Protein AF-A0A9D3LTU6-F1 (afdb_monomer)

InterPro domains:
  IPR007110 Immunoglobulin-like domain [PS50835] (1-86)
  IPR013106 Immunoglobulin V-set domain [PF07686] (2-85)
  IPR013783 Immunoglobulin-like fold [G3DSA:2.60.40.10] (1-86)
  IPR036179 Immunoglobulin-like domain superfamily [SSF48726] (2-85)
  IPR051713 T-cell Activation and Immune Regulation Protein [PTHR25466] (2-85)

Radius of gyration: 12.84 Å; Cα contacts (8 Å, |Δi|>4): 162; chains: 1; bounding box: 32×22×31 Å

Mean predicted aligned error: 3.11 Å

Organism: Anguilla anguilla (NCBI:txid7936)

Secondary structure (DSSP, 8-state):
------TT--EEE--B-SS---GGG-EEEEE-TTT--EEEEEETTEE-GGGS-TTTTTTEEE-HHHHTTTB--EEE-S--GGG---

pLDDT: mean 93.76, std 4.8, range [71.81, 98.38]

Nearest PDB structures (foldseek):
  4gos-assembly1_A  TM=8.981E-01  e=1.557E-05  Homo sapiens
  1pkq-assembly2_J  TM=8.766E-01  e=1.662E-05  Rattus norvegicus
  4f9p-assembly1_B  TM=8.494E-01  e=1.557E-05  Homo sapiens
  3csp-assembly1_A  TM=8.679E-01  e=1.892E-05  Rattus norvegicus
  7yds-assembly1_A  TM=8.516E-01  e=2.298E-05  Homo sapiens

Foldseek 3Di:
DDDDDDAQAKDKAWDFDQDQDDLQCDWDFDAAPPPRATLWIRHRLDTCLVSHDPVNRPQKDFPSVCVRNGTGIIMGGRDDPVPPHD

Structure (mmCIF, N/CA/C/O backbone):
data_AF-A0A9D3LTU6-F1
#
_entry.id   AF-A0A9D3LTU6-F1
#
loop_
_atom_site.group_PDB
_atom_site.id
_atom_site.type_symbol
_atom_site.label_atom_id
_atom_site.label_alt_id
_atom_site.label_comp_id
_atom_site.label_asym_id
_atom_site.label_entity_id
_atom_site.label_seq_id
_atom_site.pdbx_PDB_ins_code
_atom_site.Cartn_x
_atom_site.Cartn_y
_atom_site.Cartn_z
_atom_site.occupancy
_atom_site.B_iso_or_equiv
_atom_site.auth_seq_id
_atom_site.auth_comp_id
_atom_site.auth_asym_id
_atom_site.auth_atom_id
_atom_site.pdbx_PDB_model_num
ATOM 1 N N . MET A 1 1 ? -17.463 -4.406 -9.526 1.00 71.81 1 MET A N 1
ATOM 2 C CA . MET A 1 1 ? -18.021 -5.296 -8.483 1.00 71.81 1 MET A CA 1
ATOM 3 C C . MET A 1 1 ? -17.252 -5.022 -7.202 1.00 71.81 1 MET A C 1
ATOM 5 O O . MET A 1 1 ? -16.032 -4.975 -7.293 1.00 71.81 1 MET A O 1
ATOM 9 N N . PRO A 1 2 ? -17.914 -4.757 -6.064 1.00 85.88 2 PRO A N 1
ATOM 10 C CA . PRO A 1 2 ? -17.215 -4.473 -4.815 1.00 85.88 2 PRO A CA 1
ATOM 11 C C . PRO A 1 2 ? -16.560 -5.741 -4.260 1.00 85.88 2 PRO A C 1
ATOM 13 O O . PRO A 1 2 ? -17.108 -6.838 -4.393 1.00 85.88 2 PRO A O 1
ATOM 16 N N . LEU A 1 3 ? -15.404 -5.580 -3.621 1.00 89.56 3 LEU A N 1
ATOM 17 C CA . LEU A 1 3 ? -14.735 -6.656 -2.904 1.00 89.56 3 LEU A CA 1
ATOM 18 C C . LEU A 1 3 ? -15.358 -6.793 -1.511 1.00 89.56 3 LEU A C 1
ATOM 20 O O . LEU A 1 3 ? -15.451 -5.816 -0.770 1.00 89.56 3 LEU A O 1
ATOM 24 N N . VAL A 1 4 ? -15.810 -7.997 -1.164 1.00 93.56 4 VAL A N 1
ATOM 25 C CA . VAL A 1 4 ? -16.422 -8.285 0.140 1.00 93.56 4 VAL A CA 1
ATOM 26 C C . VAL A 1 4 ? -15.459 -9.152 0.935 1.00 93.56 4 VAL A C 1
ATOM 28 O O . VAL A 1 4 ? -15.067 -10.222 0.477 1.00 93.56 4 VAL A O 1
ATOM 31 N N . VAL A 1 5 ? -15.084 -8.687 2.125 1.00 94.62 5 VAL A N 1
ATOM 32 C CA . VAL A 1 5 ? -14.126 -9.363 3.001 1.00 94.62 5 VAL A CA 1
ATOM 33 C C . VAL A 1 5 ? -14.643 -9.444 4.425 1.00 94.62 5 VAL A C 1
ATOM 35 O O . VAL A 1 5 ? -15.308 -8.538 4.922 1.00 94.62 5 VAL A O 1
ATOM 38 N N . GLN A 1 6 ? -14.338 -10.567 5.072 1.00 96.69 6 GLN A N 1
ATOM 39 C CA . GLN A 1 6 ? -14.639 -10.784 6.476 1.00 96.69 6 GLN A CA 1
ATOM 40 C C . GLN A 1 6 ? -13.732 -9.918 7.359 1.00 96.69 6 GLN A C 1
ATOM 42 O O . GLN A 1 6 ? -12.525 -9.834 7.132 1.00 96.69 6 GLN A O 1
ATOM 47 N N . LEU A 1 7 ? -14.300 -9.327 8.410 1.00 96.69 7 LEU A N 1
ATOM 48 C CA . LEU A 1 7 ? -13.525 -8.601 9.415 1.00 96.69 7 LEU A CA 1
ATOM 49 C C . LEU A 1 7 ? -12.438 -9.497 10.034 1.00 96.69 7 LEU A C 1
ATOM 51 O O . LEU A 1 7 ? -12.648 -10.692 10.258 1.00 96.69 7 LEU A O 1
ATOM 55 N N . GLY A 1 8 ? -11.268 -8.913 10.280 1.00 96.81 8 GLY A N 1
ATOM 56 C CA . GLY A 1 8 ? -10.066 -9.589 10.768 1.00 96.81 8 GLY A CA 1
ATOM 57 C C . GLY A 1 8 ? -9.284 -10.365 9.702 1.00 96.81 8 GLY A C 1
ATOM 58 O O . GLY A 1 8 ? -8.135 -10.733 9.942 1.00 96.81 8 GLY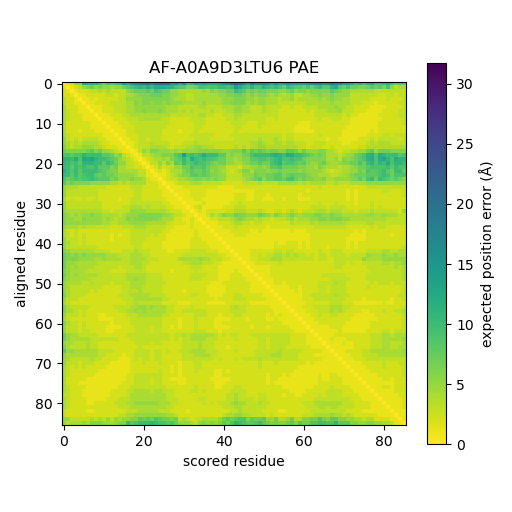 A O 1
ATOM 59 N N . ALA A 1 9 ? -9.852 -10.598 8.513 1.00 97.50 9 ALA A N 1
ATOM 60 C CA . ALA A 1 9 ? -9.147 -11.279 7.431 1.00 97.50 9 ALA A CA 1
ATOM 61 C C . ALA A 1 9 ? -8.132 -10.354 6.736 1.00 97.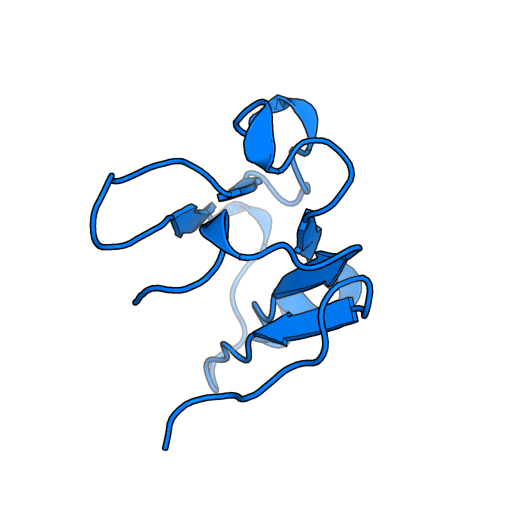50 9 ALA A C 1
ATOM 63 O O . ALA A 1 9 ? -8.041 -9.158 7.017 1.00 97.50 9 ALA A O 1
ATOM 64 N N . SER A 1 10 ? -7.348 -10.928 5.824 1.00 97.50 10 SER A N 1
ATOM 65 C CA . SER A 1 10 ? -6.483 -10.168 4.918 1.00 97.50 10 SER A CA 1
ATOM 66 C C . SER A 1 10 ? -7.072 -10.161 3.513 1.00 97.50 10 SER A C 1
ATOM 68 O O . SER A 1 10 ? -7.709 -11.129 3.100 1.00 97.50 10 SER A O 1
ATOM 70 N N . VAL A 1 11 ? -6.839 -9.081 2.778 1.00 96.88 11 VAL A N 1
ATOM 71 C CA . VAL A 1 11 ? -7.364 -8.870 1.431 1.00 96.88 11 VAL A CA 1
ATOM 72 C C . VAL A 1 11 ? -6.287 -8.321 0.512 1.00 96.88 11 VAL A C 1
ATOM 74 O O . VAL A 1 11 ? -5.453 -7.532 0.942 1.00 96.88 11 VAL A O 1
ATOM 77 N N . THR A 1 12 ? -6.309 -8.729 -0.756 1.00 97.38 12 THR A N 1
ATOM 78 C CA . THR A 1 12 ? -5.493 -8.098 -1.798 1.00 97.38 12 THR A CA 1
ATOM 79 C C . THR A 1 12 ? -6.372 -7.178 -2.628 1.00 97.38 12 THR A C 1
ATOM 81 O O . THR A 1 12 ? -7.337 -7.634 -3.240 1.00 97.38 12 THR A O 1
ATOM 84 N N . LEU A 1 13 ? -6.039 -5.891 -2.631 1.00 96.00 13 LEU A N 1
ATOM 85 C CA . LEU A 1 13 ? -6.648 -4.883 -3.485 1.00 96.00 13 LEU A CA 1
ATOM 86 C C . LEU A 1 13 ? -5.867 -4.860 -4.805 1.00 96.00 13 LEU A C 1
ATOM 88 O O . LEU A 1 13 ? -4.692 -4.482 -4.795 1.00 96.00 13 LEU A O 1
ATOM 92 N N . PRO A 1 14 ? -6.459 -5.326 -5.918 1.00 95.56 14 PRO A N 1
ATOM 93 C CA . PRO A 1 14 ? -5.736 -5.460 -7.170 1.00 95.56 14 PRO A CA 1
ATOM 94 C C . PRO A 1 14 ? -5.482 -4.092 -7.806 1.00 95.56 14 PRO A C 1
ATOM 96 O O . PRO A 1 14 ? -6.388 -3.268 -7.910 1.00 95.56 14 PRO A O 1
ATOM 99 N N . CYS A 1 15 ? -4.257 -3.874 -8.273 1.00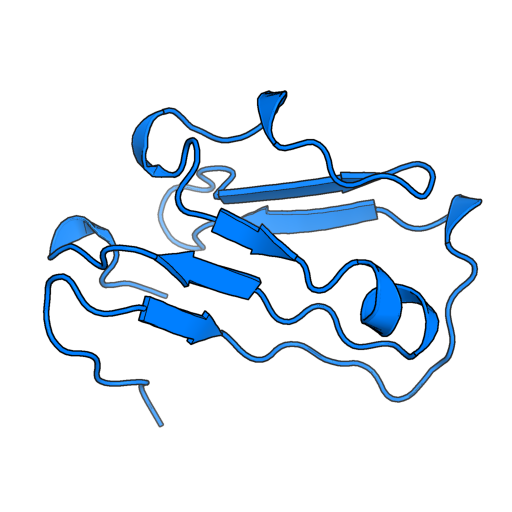 94.50 15 CYS A N 1
ATOM 100 C CA . CYS A 1 15 ? -3.900 -2.755 -9.140 1.00 94.50 15 CYS A CA 1
ATOM 101 C C . CYS A 1 15 ? -2.736 -3.188 -10.027 1.00 94.50 15 CYS A C 1
ATOM 103 O O . CYS A 1 15 ? -1.728 -3.684 -9.523 1.00 94.50 15 CYS A O 1
ATOM 105 N N . SER A 1 16 ? -2.872 -3.041 -11.341 1.00 94.50 16 SER A N 1
ATOM 106 C CA . SER A 1 16 ? -1.824 -3.430 -12.279 1.00 94.50 16 SER A CA 1
ATOM 107 C C . SER A 1 16 ? -1.867 -2.617 -13.562 1.00 94.50 16 SER A C 1
ATOM 109 O O . SER A 1 16 ? -2.921 -2.126 -13.966 1.00 94.50 16 SER A O 1
ATOM 111 N N . VAL A 1 17 ? -0.717 -2.525 -14.219 1.00 92.62 17 VAL A N 1
ATOM 112 C CA . VAL A 1 17 ? -0.551 -1.977 -15.565 1.00 92.62 17 VAL A CA 1
ATOM 113 C C . VAL A 1 17 ? 0.217 -2.980 -16.418 1.00 92.62 17 VAL A C 1
ATOM 115 O O . VAL A 1 17 ? 1.068 -3.706 -15.912 1.00 92.62 17 VAL A O 1
ATOM 118 N N . ASP A 1 18 ? -0.051 -2.996 -17.721 1.00 89.88 18 ASP A N 1
ATOM 119 C CA . ASP A 1 18 ? 0.567 -3.959 -18.646 1.00 89.88 18 ASP A CA 1
ATOM 120 C C . ASP A 1 18 ? 1.978 -3.548 -19.104 1.00 89.88 18 ASP A C 1
ATOM 122 O O . ASP A 1 18 ? 2.593 -4.199 -19.951 1.00 89.88 18 ASP A O 1
ATOM 126 N N . THR A 1 19 ? 2.501 -2.444 -18.573 1.00 84.06 19 THR A N 1
ATOM 127 C CA . THR A 1 19 ? 3.785 -1.873 -18.967 1.00 84.06 19 THR A CA 1
ATOM 128 C C . THR A 1 19 ? 4.826 -2.033 -17.860 1.00 84.06 19 THR A C 1
ATOM 130 O O . THR A 1 19 ? 4.620 -1.562 -16.740 1.00 84.06 19 THR A O 1
ATOM 133 N N . PRO A 1 20 ?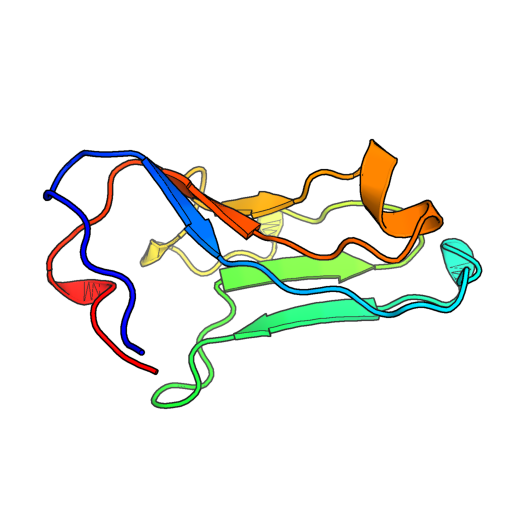 5.989 -2.642 -18.159 1.00 80.00 20 PRO A N 1
ATOM 134 C CA . PRO A 1 20 ? 7.132 -2.603 -17.258 1.00 80.00 20 PRO A CA 1
ATOM 135 C C . PRO A 1 20 ? 7.563 -1.159 -17.014 1.00 80.00 20 PRO A C 1
ATOM 137 O O . PRO A 1 20 ? 7.627 -0.351 -17.945 1.00 80.00 20 PRO A O 1
ATOM 140 N N . LEU A 1 21 ? 7.880 -0.841 -15.762 1.00 83.00 21 LEU A N 1
ATOM 141 C CA . LEU A 1 21 ? 8.205 0.516 -15.342 1.00 83.00 21 LEU A CA 1
ATOM 142 C C . LEU A 1 21 ? 9.534 0.533 -14.568 1.00 83.00 21 LEU A C 1
ATOM 144 O O . LEU A 1 21 ? 9.777 -0.339 -13.729 1.00 83.00 21 LEU A O 1
ATOM 148 N N . PRO A 1 22 ? 10.422 1.506 -14.837 1.00 85.06 22 PRO A N 1
ATOM 149 C CA . PRO A 1 22 ? 11.700 1.612 -14.143 1.00 85.06 22 PRO A CA 1
ATOM 150 C C . PRO A 1 22 ? 11.492 1.997 -12.670 1.00 85.06 22 PRO A C 1
ATOM 152 O O . PRO A 1 22 ? 11.073 3.111 -12.370 1.00 85.06 22 PRO A O 1
ATOM 155 N N . LEU A 1 23 ? 11.842 1.091 -11.748 1.00 85.00 23 LEU A N 1
ATOM 156 C CA . LEU A 1 23 ? 11.605 1.241 -10.300 1.00 85.00 23 LEU A CA 1
ATOM 157 C C . LEU A 1 23 ? 12.128 2.555 -9.700 1.00 85.00 23 LEU A C 1
ATOM 159 O O . LEU A 1 23 ? 11.491 3.122 -8.820 1.00 85.00 23 LEU A O 1
ATOM 163 N N . HIS A 1 24 ? 13.271 3.045 -10.180 1.00 83.88 24 HIS A N 1
ATOM 164 C CA . HIS A 1 24 ? 13.914 4.252 -9.655 1.00 83.88 24 HIS A CA 1
ATOM 165 C C . HIS A 1 24 ? 13.180 5.554 -10.016 1.00 83.88 24 HIS A C 1
ATOM 167 O O . HIS A 1 24 ? 13.440 6.578 -9.396 1.00 83.88 24 HIS A O 1
ATOM 173 N N . LEU A 1 25 ? 12.277 5.530 -11.004 1.00 85.12 25 LEU A N 1
ATOM 174 C CA . LEU A 1 25 ? 11.442 6.679 -11.385 1.00 85.12 25 LEU A CA 1
ATOM 175 C C . LEU A 1 25 ? 10.005 6.548 -10.870 1.00 85.12 25 LEU A C 1
ATOM 177 O O . LEU A 1 25 ? 9.176 7.413 -11.145 1.00 85.12 25 LEU A O 1
ATOM 181 N N . LEU A 1 26 ? 9.690 5.447 -10.184 1.00 91.44 26 LEU A N 1
ATOM 182 C CA . LEU A 1 26 ? 8.336 5.142 -9.762 1.00 91.44 26 LEU A CA 1
ATOM 183 C C . LEU A 1 26 ? 8.037 5.697 -8.379 1.00 91.44 26 LEU A C 1
ATOM 185 O O . LEU A 1 26 ? 8.763 5.467 -7.412 1.00 91.44 26 LEU A O 1
ATOM 189 N N . GLU A 1 27 ? 6.877 6.332 -8.302 1.00 94.44 27 GLU A N 1
ATOM 190 C CA . GLU A 1 27 ? 6.185 6.635 -7.066 1.00 94.44 27 GLU A CA 1
ATOM 191 C C . GLU A 1 27 ? 4.785 6.029 -7.153 1.00 94.44 27 GLU A C 1
ATOM 193 O O . GLU A 1 27 ? 4.030 6.308 -8.085 1.00 94.44 27 GLU A O 1
ATOM 198 N N . VAL A 1 28 ? 4.444 5.173 -6.194 1.00 94.94 28 VAL A N 1
ATOM 199 C CA . VAL A 1 28 ? 3.139 4.518 -6.114 1.00 94.94 28 VAL A CA 1
ATOM 200 C C . VAL A 1 28 ? 2.542 4.817 -4.754 1.00 94.94 28 VAL A C 1
ATOM 202 O O . VAL A 1 28 ? 3.116 4.487 -3.715 1.00 94.94 28 VAL 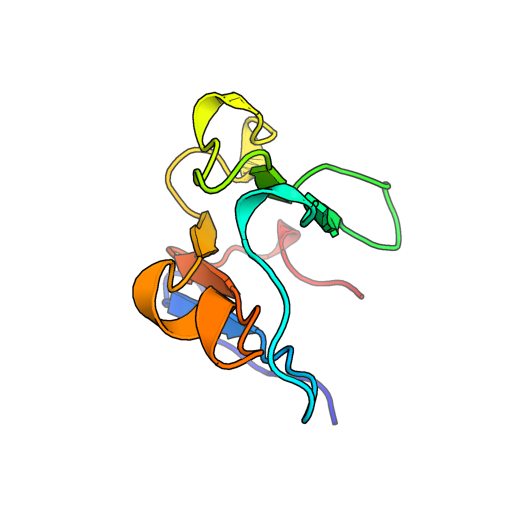A O 1
ATOM 205 N N . GLN A 1 29 ? 1.362 5.426 -4.769 1.00 96.81 29 GLN A N 1
ATOM 206 C CA . GLN A 1 29 ? 0.638 5.789 -3.562 1.00 96.81 29 GLN A CA 1
ATOM 207 C C . GLN A 1 29 ? -0.702 5.070 -3.534 1.00 96.81 29 GLN A C 1
ATOM 209 O O . GLN A 1 29 ? -1.529 5.258 -4.424 1.00 96.81 29 GLN A O 1
ATOM 214 N N . TRP A 1 30 ? -0.940 4.299 -2.478 1.00 97.25 30 TRP A N 1
ATOM 215 C CA . TRP A 1 30 ? -2.293 3.889 -2.127 1.00 97.25 30 TRP A CA 1
ATOM 216 C C . TRP A 1 30 ? -2.869 4.914 -1.168 1.00 97.25 30 TRP A C 1
ATOM 218 O O . TRP A 1 30 ? -2.337 5.127 -0.077 1.00 97.25 30 TRP A O 1
ATOM 228 N N . ARG A 1 31 ? -3.959 5.553 -1.580 1.00 96.50 31 ARG A N 1
ATOM 229 C CA . ARG A 1 31 ? -4.696 6.517 -0.769 1.00 96.50 31 ARG A CA 1
ATOM 230 C C . ARG A 1 31 ? -6.160 6.137 -0.759 1.00 96.50 31 ARG A C 1
ATOM 232 O O . ARG A 1 31 ? -6.659 5.631 -1.759 1.00 96.50 31 ARG A O 1
ATOM 239 N N . ARG A 1 32 ? -6.837 6.418 0.350 1.00 94.75 32 ARG A N 1
ATOM 240 C CA . ARG A 1 32 ? -8.297 6.398 0.339 1.00 94.75 32 ARG A CA 1
ATOM 241 C C . ARG A 1 32 ? -8.815 7.535 -0.525 1.00 94.75 32 ARG A C 1
ATOM 243 O O . ARG A 1 32 ? -8.288 8.648 -0.434 1.00 94.75 32 ARG A O 1
ATOM 250 N N . GLU A 1 33 ? -9.836 7.268 -1.325 1.00 92.19 33 GLU A N 1
ATOM 251 C CA . GLU A 1 33 ? -10.416 8.290 -2.195 1.00 92.19 33 GLU A CA 1
ATOM 252 C C . GLU A 1 33 ? -11.180 9.350 -1.386 1.00 92.19 33 GLU A C 1
ATOM 254 O O . GLU A 1 33 ? -11.105 10.539 -1.685 1.00 92.19 33 GLU A O 1
ATOM 259 N N . ASP A 1 34 ? -11.863 8.938 -0.318 1.00 91.69 34 ASP A N 1
ATOM 260 C CA . ASP A 1 34 ? -12.734 9.795 0.490 1.00 91.69 34 ASP A CA 1
ATOM 261 C C . ASP A 1 34 ? -11.980 10.770 1.410 1.00 91.69 34 ASP A C 1
ATOM 263 O O . ASP A 1 34 ? -12.358 11.936 1.531 1.00 91.69 34 ASP A O 1
ATOM 267 N N . SER A 1 35 ? -10.914 10.311 2.063 1.00 93.25 35 SER A N 1
ATOM 268 C CA . SER A 1 35 ? -10.162 11.094 3.048 1.00 93.25 35 SER A CA 1
ATOM 269 C C . SER A 1 35 ? -8.789 11.551 2.556 1.00 93.25 35 SER A C 1
ATOM 271 O O . SER A 1 35 ? -8.125 12.342 3.230 1.00 93.25 35 SER A O 1
ATOM 273 N N . GLY A 1 36 ? -8.304 11.010 1.434 1.00 94.12 36 GLY A N 1
ATOM 274 C CA . GLY A 1 36 ? -6.924 11.190 0.984 1.00 94.12 36 GLY A CA 1
ATOM 275 C C . GLY A 1 36 ? -5.882 10.560 1.917 1.00 94.12 36 GLY A C 1
ATOM 276 O O . GLY A 1 36 ? -4.687 10.813 1.754 1.00 94.12 36 GLY A O 1
ATOM 277 N N . THR A 1 37 ? -6.303 9.758 2.906 1.00 96.00 37 THR A N 1
ATOM 278 C CA . THR A 1 37 ? -5.400 9.123 3.873 1.00 96.00 37 THR A CA 1
ATOM 279 C C . THR A 1 37 ? -4.422 8.205 3.154 1.00 96.00 37 THR A C 1
ATOM 281 O O . THR A 1 37 ? -4.834 7.310 2.416 1.00 96.00 37 THR A O 1
ATOM 284 N N . LEU A 1 38 ? -3.126 8.410 3.401 1.00 97.50 38 LEU A N 1
ATOM 285 C CA . LEU A 1 38 ? -2.065 7.579 2.848 1.00 97.50 38 LEU A CA 1
ATOM 286 C C . LEU A 1 38 ? -2.073 6.200 3.518 1.00 97.50 38 LEU A C 1
ATOM 288 O O . LEU A 1 38 ? -1.805 6.067 4.715 1.00 97.50 38 LEU A O 1
ATOM 292 N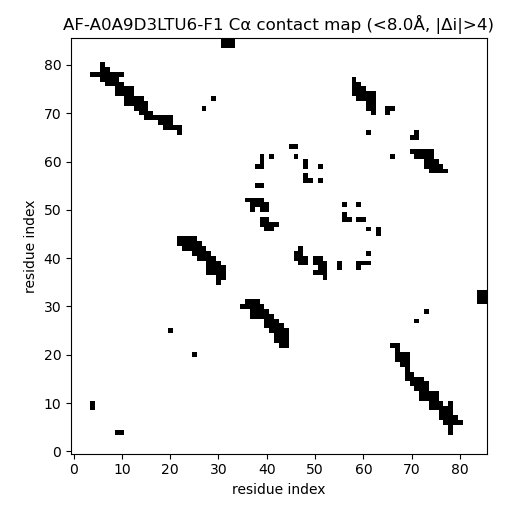 N . VAL A 1 39 ? -2.401 5.185 2.724 1.00 97.56 39 VAL A N 1
ATOM 293 C CA . VAL A 1 39 ? -2.445 3.780 3.135 1.00 97.56 39 VAL A CA 1
ATOM 294 C C . VAL A 1 39 ? -1.056 3.170 3.038 1.00 97.56 39 VAL A C 1
ATOM 296 O O . VAL A 1 39 ? -0.622 2.513 3.978 1.00 97.56 39 VAL A O 1
ATOM 299 N N . HIS A 1 40 ? -0.359 3.384 1.916 1.00 98.00 40 HIS A N 1
ATOM 300 C CA . HIS A 1 40 ? 1.020 2.934 1.731 1.00 98.00 40 HIS A CA 1
ATOM 301 C C . HIS A 1 40 ? 1.735 3.695 0.609 1.00 98.00 40 HIS A C 1
ATOM 303 O O . HIS A 1 40 ? 1.088 4.182 -0.322 1.00 98.00 40 HIS A O 1
ATOM 309 N N . LEU A 1 41 ? 3.066 3.766 0.695 1.00 97.62 41 LEU A N 1
ATOM 310 C CA . LEU A 1 41 ? 3.937 4.451 -0.260 1.00 97.62 41 LEU A CA 1
ATOM 311 C C . LEU A 1 41 ? 5.052 3.520 -0.746 1.00 97.62 41 LEU A C 1
ATOM 313 O O . LEU A 1 41 ? 5.686 2.812 0.038 1.00 97.62 41 LEU A O 1
ATOM 317 N N . PHE A 1 42 ? 5.301 3.555 -2.049 1.00 96.19 42 PHE A N 1
ATOM 318 C CA . PHE A 1 42 ? 6.507 3.040 -2.680 1.00 96.19 42 PHE A CA 1
ATOM 319 C C . PHE A 1 42 ? 7.153 4.177 -3.465 1.00 96.19 42 PHE A C 1
ATOM 321 O O . PHE A 1 42 ? 6.472 4.840 -4.246 1.00 96.19 42 PHE A O 1
ATOM 328 N N . GLN A 1 43 ? 8.441 4.416 -3.251 1.00 95.25 43 GLN A N 1
ATOM 329 C CA . GLN A 1 43 ? 9.169 5.511 -3.886 1.00 95.25 43 GLN A CA 1
ATOM 330 C C . GLN A 1 43 ? 10.659 5.174 -3.940 1.00 95.25 43 GLN A C 1
ATOM 332 O O . GLN A 1 43 ? 11.171 4.508 -3.041 1.00 95.25 43 GLN A O 1
ATOM 337 N N . GLU A 1 44 ? 11.355 5.637 -4.983 1.00 91.44 44 GLU A N 1
ATOM 338 C CA . GLU A 1 44 ? 12.811 5.458 -5.135 1.00 91.44 44 GLU A CA 1
ATOM 339 C C . GLU A 1 44 ? 13.250 3.981 -5.094 1.00 91.44 44 GLU A C 1
ATOM 341 O O . GLU A 1 44 ? 14.341 3.643 -4.643 1.00 91.44 44 GLU A O 1
ATOM 346 N N . GLY A 1 45 ? 12.394 3.078 -5.580 1.00 90.94 45 GLY A N 1
ATOM 347 C CA . GLY A 1 45 ? 12.670 1.641 -5.588 1.00 90.94 45 GLY A CA 1
ATOM 348 C C . GLY A 1 45 ? 12.399 0.916 -4.265 1.00 90.94 45 GLY A C 1
ATOM 349 O O . GLY A 1 45 ? 12.598 -0.297 -4.208 1.00 90.94 45 GLY A O 1
ATOM 350 N N . GLU A 1 46 ? 11.910 1.604 -3.230 1.00 93.25 46 GLU A N 1
ATOM 351 C CA . GLU A 1 46 ? 11.678 1.026 -1.905 1.00 93.25 46 GLU A CA 1
ATOM 352 C C . GLU A 1 46 ? 10.238 1.218 -1.410 1.00 93.25 46 GLU A C 1
ATOM 354 O O . GLU A 1 46 ? 9.578 2.228 -1.653 1.00 93.25 46 GLU A O 1
ATOM 359 N N . SER A 1 47 ? 9.745 0.226 -0.664 1.00 95.06 47 SER A N 1
ATOM 360 C CA . SER A 1 47 ? 8.490 0.332 0.087 1.00 95.06 47 SER A CA 1
ATOM 361 C C . SER A 1 47 ? 8.740 1.108 1.381 1.00 95.06 47 SER A C 1
ATOM 363 O O . SER A 1 47 ? 9.648 0.753 2.126 1.00 95.06 47 SER A O 1
ATOM 365 N N . ARG A 1 48 ? 7.892 2.097 1.683 1.00 96.31 48 ARG A N 1
ATOM 366 C CA . ARG A 1 48 ? 8.052 3.071 2.778 1.00 96.31 48 ARG A CA 1
ATOM 367 C C . ARG A 1 48 ? 6.967 2.896 3.864 1.00 96.31 48 ARG A C 1
ATOM 369 O O . ARG A 1 48 ? 6.054 3.722 3.957 1.00 96.31 48 ARG A O 1
ATOM 376 N N . PRO A 1 49 ? 6.970 1.801 4.656 1.00 95.06 49 PRO A N 1
ATOM 377 C CA . PRO A 1 49 ? 5.944 1.550 5.679 1.00 95.06 49 PRO A CA 1
ATOM 378 C C . PRO A 1 49 ? 5.892 2.622 6.780 1.00 95.06 49 PRO A C 1
ATOM 380 O O . PRO A 1 49 ? 4.860 2.815 7.413 1.00 95.06 49 PRO A O 1
ATOM 383 N N . GLU A 1 50 ? 6.976 3.360 6.989 1.00 96.31 50 GLU A N 1
ATOM 384 C CA . GLU A 1 50 ? 7.065 4.502 7.898 1.00 96.31 50 GLU A CA 1
ATOM 385 C C . GLU A 1 50 ? 6.198 5.698 7.476 1.00 96.31 50 GLU A C 1
ATOM 387 O O . GLU A 1 50 ? 5.865 6.532 8.312 1.00 96.31 50 GLU A O 1
ATOM 392 N N . SER A 1 51 ? 5.803 5.773 6.200 1.00 96.94 51 SER A N 1
ATOM 393 C CA . SER A 1 51 ? 4.924 6.829 5.678 1.00 96.94 51 SER A CA 1
ATOM 394 C C . SER A 1 51 ? 3.433 6.516 5.859 1.00 96.94 51 SER A C 1
ATOM 396 O O . SER A 1 51 ? 2.582 7.335 5.518 1.00 96.94 51 SER A O 1
ATOM 398 N N . GLN A 1 52 ? 3.088 5.325 6.358 1.00 97.50 52 GLN A N 1
ATOM 399 C CA . GLN A 1 52 ? 1.697 4.909 6.534 1.00 97.50 52 GLN A CA 1
ATOM 400 C C . GLN A 1 52 ? 0.992 5.765 7.588 1.00 97.50 52 GLN A C 1
ATOM 402 O O . GLN A 1 52 ? 1.546 6.079 8.643 1.00 97.50 52 GLN A O 1
ATOM 407 N N . SER A 1 53 ? -0.281 6.076 7.344 1.00 97.12 53 SER A N 1
ATOM 408 C CA . SER A 1 53 ? -1.146 6.606 8.396 1.00 97.12 53 SER A CA 1
ATOM 409 C C . SER A 1 53 ? -1.262 5.603 9.559 1.00 97.12 53 SER A C 1
ATOM 411 O O . SER A 1 53 ? -1.282 4.391 9.312 1.00 97.12 53 SER A O 1
ATOM 413 N N . PRO A 1 54 ? -1.417 6.062 10.820 1.00 96.69 54 PRO A N 1
ATOM 414 C CA . PRO A 1 54 ? -1.545 5.178 11.980 1.00 96.69 54 PRO A CA 1
ATOM 415 C C . PRO A 1 54 ? -2.612 4.083 11.840 1.00 96.69 54 PRO A C 1
ATOM 417 O O . PRO A 1 54 ? -2.412 2.979 12.335 1.00 96.69 54 PRO A O 1
ATOM 420 N N . ALA A 1 55 ? -3.710 4.350 11.123 1.00 96.00 55 ALA A N 1
ATOM 421 C CA . ALA A 1 55 ? -4.774 3.370 10.887 1.00 96.00 55 ALA A CA 1
ATOM 422 C C . ALA A 1 55 ? -4.314 2.147 10.065 1.00 96.00 55 ALA A C 1
ATOM 424 O O . ALA A 1 55 ? -4.861 1.054 10.217 1.00 96.00 55 ALA A O 1
ATOM 425 N N . TYR A 1 56 ? -3.301 2.319 9.212 1.00 97.25 56 TYR A N 1
ATOM 426 C CA . TYR A 1 56 ? -2.796 1.300 8.285 1.00 97.25 56 TYR A CA 1
ATOM 427 C C . TYR A 1 56 ? -1.414 0.760 8.659 1.00 97.25 56 TYR A C 1
ATOM 429 O O . TYR A 1 56 ? -0.969 -0.222 8.059 1.00 97.25 56 TYR A O 1
ATOM 437 N N . SER A 1 57 ? -0.773 1.356 9.669 1.00 96.62 57 SER A N 1
ATOM 438 C CA . SER A 1 57 ? 0.569 1.005 10.135 1.00 96.62 57 SER A CA 1
ATOM 439 C C . SER A 1 57 ? 0.714 -0.499 10.396 1.00 96.62 57 SER A C 1
ATOM 441 O O . SER A 1 57 ? -0.015 -1.086 11.198 1.00 96.62 57 SER A O 1
ATOM 443 N N . GLY A 1 58 ? 1.631 -1.146 9.671 1.00 96.25 58 GLY A N 1
ATOM 444 C CA . GLY A 1 58 ? 1.915 -2.584 9.788 1.00 96.25 58 GLY A CA 1
ATOM 445 C C . GLY A 1 58 ? 0.845 -3.509 9.191 1.00 96.25 58 GLY A C 1
ATOM 446 O O . GLY A 1 58 ? 1.012 -4.732 9.187 1.00 96.25 58 GLY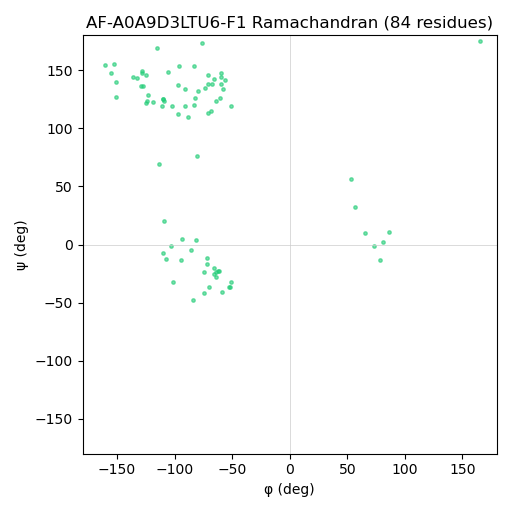 A O 1
ATOM 447 N N . ARG A 1 59 ? -0.245 -2.948 8.658 1.00 97.62 59 ARG A N 1
ATOM 448 C CA . ARG A 1 59 ? -1.359 -3.685 8.048 1.00 97.62 59 ARG A CA 1
ATOM 449 C C . ARG A 1 59 ? -1.296 -3.666 6.526 1.00 97.62 59 ARG A C 1
ATOM 451 O O . ARG A 1 59 ? -1.711 -4.646 5.914 1.00 97.62 59 ARG A O 1
ATOM 458 N N . ALA A 1 60 ? -0.785 -2.590 5.930 1.00 97.81 60 ALA A N 1
ATOM 459 C CA . ALA A 1 60 ? -0.676 -2.424 4.484 1.00 97.81 60 ALA A CA 1
ATOM 460 C C . ALA A 1 60 ? 0.724 -2.794 3.964 1.00 97.81 60 ALA A C 1
ATOM 462 O O . ALA A 1 60 ? 1.736 -2.430 4.564 1.00 97.81 60 ALA A O 1
ATOM 463 N N . GLN A 1 61 ? 0.794 -3.517 2.845 1.00 97.56 61 GLN A N 1
ATOM 464 C CA . GLN A 1 61 ? 2.055 -3.934 2.229 1.00 97.56 61 GLN A CA 1
ATOM 465 C C . GLN A 1 61 ? 1.917 -4.095 0.709 1.00 97.56 61 GLN A C 1
ATOM 467 O O . GLN A 1 61 ? 0.935 -4.653 0.226 1.00 97.56 61 GLN A O 1
ATOM 472 N N . PHE A 1 62 ? 2.933 -3.657 -0.038 1.00 96.75 62 PHE A N 1
ATOM 473 C CA . PHE A 1 62 ? 3.080 -3.980 -1.459 1.00 96.75 62 PHE A CA 1
ATOM 474 C C . PHE A 1 62 ? 3.746 -5.340 -1.672 1.00 96.75 62 PHE A C 1
ATOM 476 O O . PHE A 1 62 ? 4.601 -5.762 -0.891 1.00 96.75 62 PHE A O 1
ATOM 483 N N . PHE A 1 63 ? 3.445 -5.969 -2.806 1.00 95.19 63 PHE A N 1
ATOM 484 C CA . PHE A 1 63 ? 4.253 -7.057 -3.354 1.00 95.19 63 PHE A CA 1
ATOM 485 C C . PHE A 1 63 ? 5.465 -6.469 -4.087 1.00 95.19 63 PHE A C 1
ATOM 487 O O . PHE A 1 63 ? 5.473 -6.379 -5.309 1.00 95.19 63 PHE A O 1
ATOM 494 N N . THR A 1 64 ? 6.478 -6.017 -3.342 1.00 92.00 64 THR A N 1
ATOM 495 C CA . THR A 1 64 ? 7.619 -5.250 -3.884 1.00 92.00 64 THR A CA 1
ATOM 496 C C . THR A 1 64 ? 8.308 -5.924 -5.078 1.00 92.00 64 THR A C 1
ATOM 498 O O . THR A 1 64 ? 8.690 -5.250 -6.030 1.00 92.00 64 THR A O 1
ATOM 501 N N . GLU A 1 65 ? 8.413 -7.254 -5.073 1.00 91.12 65 GLU A N 1
ATOM 502 C CA . GLU A 1 65 ? 9.011 -8.042 -6.164 1.00 91.12 65 GLU A CA 1
ATOM 503 C C . GLU A 1 65 ? 8.201 -7.978 -7.475 1.00 91.12 65 GLU A C 1
ATOM 505 O O . GLU A 1 65 ? 8.750 -8.116 -8.570 1.00 91.12 65 GLU A O 1
ATOM 510 N N . GLU A 1 66 ? 6.899 -7.710 -7.378 1.00 93.00 66 GLU A N 1
ATOM 511 C CA . GLU A 1 66 ? 5.959 -7.677 -8.499 1.00 93.00 66 GLU A CA 1
ATOM 512 C C . GLU A 1 66 ? 5.766 -6.260 -9.077 1.00 93.00 66 GLU A C 1
ATOM 514 O O . GLU A 1 66 ? 5.284 -6.116 -10.202 1.00 93.00 66 GLU A O 1
ATOM 519 N N . ILE A 1 67 ? 6.224 -5.211 -8.377 1.00 92.69 67 ILE A N 1
ATOM 520 C CA . ILE A 1 67 ? 6.134 -3.808 -8.833 1.00 92.69 67 ILE A CA 1
ATOM 521 C C . ILE A 1 67 ? 6.858 -3.614 -10.169 1.00 92.69 67 ILE A C 1
ATOM 523 O O . ILE A 1 67 ? 6.339 -2.958 -11.070 1.00 92.69 67 ILE A O 1
ATOM 527 N N . SER A 1 68 ? 8.028 -4.237 -10.339 1.00 90.12 68 SER A N 1
ATOM 528 C CA . SER A 1 68 ? 8.804 -4.164 -11.591 1.00 90.12 68 SER A CA 1
ATOM 529 C C . SER A 1 68 ? 8.067 -4.757 -12.800 1.00 90.12 68 SER A C 1
ATOM 531 O O . SER A 1 68 ? 8.341 -4.389 -13.942 1.00 90.12 68 SER A O 1
ATOM 533 N N . LYS A 1 69 ? 7.106 -5.649 -12.540 1.00 91.62 69 LYS A N 1
ATOM 534 C CA . LYS A 1 69 ? 6.266 -6.320 -13.536 1.00 91.62 69 LYS A CA 1
ATOM 535 C C . LYS A 1 69 ? 4.942 -5.584 -13.773 1.00 91.62 69 LYS A C 1
ATOM 537 O O . LYS A 1 69 ? 4.098 -6.097 -14.495 1.00 91.62 69 LYS A O 1
ATOM 542 N N . GLY A 1 70 ? 4.757 -4.412 -13.158 1.00 93.12 70 GLY A N 1
ATOM 543 C CA . GLY A 1 70 ? 3.546 -3.603 -13.281 1.00 93.12 70 GLY A CA 1
ATOM 544 C C . GLY A 1 70 ? 2.434 -3.976 -12.301 1.00 93.12 70 GLY A C 1
ATOM 545 O O . GLY A 1 70 ? 1.320 -3.486 -12.450 1.00 93.12 70 GLY A O 1
ATOM 546 N N . ASN A 1 71 ? 2.691 -4.821 -11.298 1.00 94.88 71 ASN A N 1
ATOM 547 C CA . ASN A 1 71 ? 1.701 -5.169 -10.278 1.00 94.88 71 ASN A CA 1
ATOM 548 C C . ASN A 1 71 ? 1.901 -4.314 -9.019 1.00 94.88 71 ASN A C 1
ATOM 550 O O . ASN A 1 71 ? 2.866 -4.469 -8.272 1.00 94.88 71 ASN A O 1
ATOM 554 N N . PHE A 1 72 ? 0.936 -3.439 -8.769 1.00 95.50 72 PHE A N 1
ATOM 555 C CA . PHE A 1 72 ? 0.891 -2.504 -7.648 1.00 95.50 72 PHE A CA 1
ATOM 556 C C . PHE A 1 72 ? -0.182 -2.882 -6.626 1.00 95.50 72 PHE A C 1
ATOM 558 O O . PHE A 1 72 ? -0.642 -2.030 -5.862 1.00 95.50 72 PHE A O 1
ATOM 565 N N . SER A 1 73 ? -0.617 -4.142 -6.632 1.00 96.75 73 SER A N 1
ATOM 566 C CA . SER A 1 73 ? -1.637 -4.629 -5.711 1.00 96.75 73 SER A CA 1
ATOM 567 C C . SER A 1 73 ? -1.186 -4.456 -4.262 1.00 96.75 73 SER A C 1
ATOM 569 O O . SER A 1 73 ? -0.007 -4.619 -3.930 1.00 96.75 73 SER A O 1
ATOM 571 N N . LEU A 1 74 ? -2.141 -4.148 -3.391 1.00 97.62 74 LEU A N 1
ATOM 572 C CA . LEU A 1 74 ? -1.894 -3.918 -1.975 1.00 97.62 74 LEU A CA 1
ATOM 573 C C . LEU A 1 74 ? -2.482 -5.053 -1.144 1.00 97.62 74 LEU A C 1
ATOM 575 O O . LEU A 1 74 ? -3.677 -5.332 -1.217 1.00 97.62 74 LEU A O 1
ATOM 579 N N . LEU A 1 75 ? -1.658 -5.674 -0.307 1.00 97.94 75 LEU A N 1
ATOM 580 C CA . LEU A 1 75 ? -2.127 -6.542 0.761 1.00 97.94 75 LEU A CA 1
ATOM 581 C C . LEU A 1 75 ? -2.508 -5.683 1.969 1.00 97.94 75 LEU A C 1
ATOM 583 O O . LEU A 1 75 ? -1.653 -5.015 2.548 1.00 97.94 75 LEU A O 1
ATOM 587 N N . LEU A 1 76 ? -3.770 -5.752 2.382 1.00 98.06 76 LEU A N 1
ATOM 588 C CA . LEU A 1 76 ? -4.263 -5.164 3.622 1.00 98.06 76 LEU A CA 1
ATOM 589 C C . LEU A 1 76 ? -4.628 -6.278 4.607 1.00 98.06 76 LEU A C 1
ATOM 591 O O . LEU A 1 76 ? -5.483 -7.119 4.329 1.00 98.06 76 LEU A O 1
ATOM 595 N N . ARG A 1 77 ? -3.967 -6.295 5.765 1.00 98.38 77 ARG A N 1
ATOM 596 C CA . ARG A 1 77 ? -4.169 -7.277 6.837 1.00 98.38 77 ARG A CA 1
ATOM 597 C C . ARG A 1 77 ? -5.124 -6.762 7.909 1.00 98.38 77 ARG A C 1
ATOM 599 O O . ARG A 1 77 ? -5.190 -5.563 8.184 1.00 98.38 77 ARG A O 1
ATOM 606 N N . ASN A 1 78 ? -5.779 -7.703 8.587 1.00 97.75 78 ASN A N 1
ATOM 607 C CA . ASN A 1 78 ? -6.657 -7.440 9.725 1.00 97.75 78 ASN A CA 1
ATOM 608 C C . ASN A 1 78 ? -7.731 -6.391 9.391 1.00 97.75 78 ASN A C 1
ATOM 610 O O . ASN A 1 78 ? -7.775 -5.334 10.011 1.00 97.75 78 ASN A O 1
ATOM 614 N N . VAL A 1 79 ? -8.523 -6.636 8.344 1.00 97.50 79 VAL A N 1
ATOM 615 C CA . VAL A 1 79 ? -9.537 -5.696 7.838 1.00 97.50 79 VAL A CA 1
ATOM 616 C C . VAL A 1 79 ? -10.556 -5.337 8.924 1.00 97.50 79 VAL A C 1
ATOM 618 O O . VAL A 1 79 ? -11.080 -6.212 9.614 1.00 97.50 79 VAL A O 1
ATOM 621 N N . THR A 1 80 ? -10.861 -4.051 9.063 1.00 96.56 80 THR A N 1
ATOM 622 C CA . THR A 1 80 ? -11.825 -3.497 10.018 1.00 96.56 80 THR A CA 1
ATOM 623 C C . THR A 1 80 ? -13.010 -2.867 9.288 1.00 96.56 80 THR A C 1
ATOM 625 O O . THR A 1 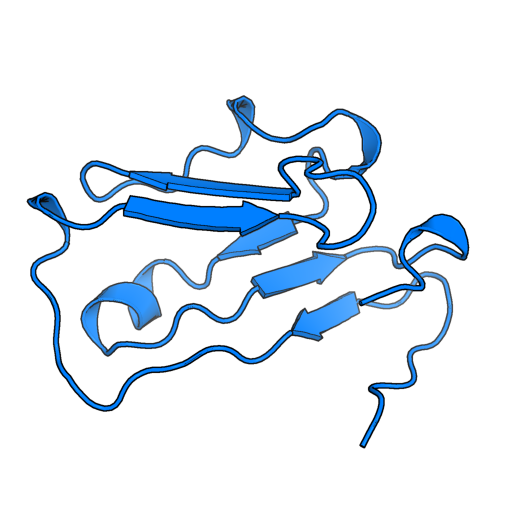80 ? -12.997 -2.674 8.072 1.00 96.56 80 THR A O 1
ATOM 628 N N . SER A 1 81 ? -14.066 -2.523 10.029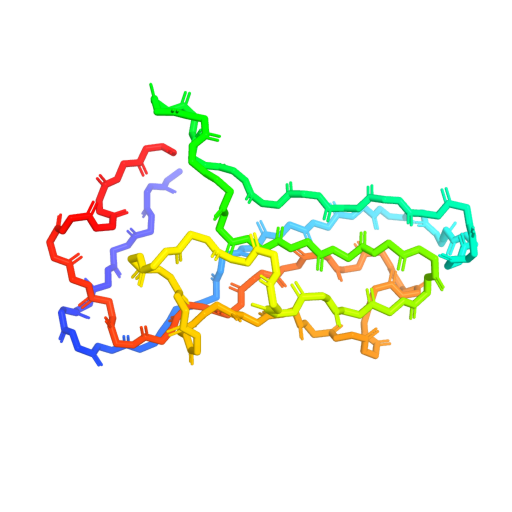 1.00 95.62 81 SER A N 1
ATOM 629 C CA . SER A 1 81 ? -15.220 -1.819 9.460 1.00 95.62 81 SER A CA 1
ATOM 630 C C . SER A 1 81 ? -14.874 -0.425 8.934 1.00 95.62 81 SER A C 1
ATOM 632 O O . SER A 1 81 ? -15.584 0.072 8.064 1.00 95.62 81 SER A O 1
ATOM 634 N N . GLU A 1 82 ? -13.802 0.196 9.438 1.00 94.56 82 GLU A N 1
ATOM 635 C CA . GLU A 1 82 ? -13.355 1.517 8.987 1.00 94.56 82 GLU A CA 1
ATOM 636 C C . GLU A 1 82 ? -12.682 1.471 7.616 1.00 94.56 82 GLU A C 1
ATOM 638 O O . GLU A 1 82 ? -12.714 2.466 6.900 1.00 94.56 82 GLU A O 1
ATOM 643 N N . ASP A 1 83 ? -12.145 0.319 7.202 1.00 94.75 83 ASP A N 1
ATOM 644 C CA . ASP A 1 83 ? -11.525 0.161 5.880 1.00 94.75 83 ASP A CA 1
ATOM 645 C C . ASP A 1 83 ? -12.554 0.146 4.740 1.00 94.75 83 ASP A C 1
ATOM 647 O O . ASP A 1 83 ? -12.191 0.235 3.568 1.00 94.75 83 ASP A O 1
ATOM 651 N N . LYS A 1 84 ? -13.850 0.038 5.057 1.00 93.94 84 LYS A N 1
ATOM 652 C CA . LYS A 1 84 ? -14.916 0.088 4.059 1.00 93.94 84 LYS A CA 1
ATOM 653 C C . LYS A 1 84 ? -14.931 1.460 3.388 1.00 93.94 84 LYS A C 1
ATOM 655 O O . LYS A 1 84 ? -15.129 2.470 4.056 1.00 93.94 84 LYS A O 1
ATOM 660 N N . GLY A 1 85 ? -14.806 1.481 2.070 1.00 90.69 85 GLY A N 1
ATOM 661 C CA . GLY A 1 85 ? -14.901 2.695 1.269 1.00 90.69 85 GLY A CA 1
ATOM 662 C C . GLY A 1 85 ? -14.357 2.477 -0.139 1.00 90.69 85 GLY A C 1
ATOM 663 O O . GLY A 1 85 ? -13.898 1.367 -0.434 1.00 90.69 85 GLY A O 1
ATOM 664 N N . PRO A 1 86 ? -14.477 3.496 -0.999 1.00 81.62 86 PRO A N 1
ATOM 665 C CA . PRO A 1 86 ? -13.714 3.580 -2.233 1.00 81.62 86 PRO A CA 1
ATOM 666 C C . PRO A 1 86 ? -12.218 3.840 -1.972 1.00 81.62 86 PRO A C 1
ATOM 668 O O . PRO A 1 86 ? -11.873 4.530 -0.978 1.00 81.62 86 PRO A O 1
#

Sequence (86 aa):
MPLVVQLGASVTLPCSVDTPLPLHLLEVQWRREDSGTLVHLFQEGESRPESQSPAYSGRAQFFTEEISKGNFSLLLRNVTSEDKGP

Solvent-accessible surface area (backbone atoms only — not comparable to full-atom values): 5126 Å² total; per-residue (Å²): 133,88,88,86,79,62,75,62,38,69,49,75,49,85,40,73,47,98,53,73,49,66,47,72,79,39,73,48,76,44,55,36,71,86,77,61,48,44,40,37,40,32,45,71,66,40,78,38,67,88,69,25,36,82,93,28,52,92,29,45,44,68,51,70,87,39,40,54,65,18,34,65,30,35,40,38,42,58,37,51,83,81,72,66,73,102